Protein AF-A0A852WLY7-F1 (afdb_monomer)

Foldseek 3Di:
DALLLQLLQLLCPLPVVCLVVCLLPPPHPCNVVSLVSLLVSLVSSLVSLVVVQVVCVVPPVSNVQQNVLSVVLSVLSVCVSVCSVVVVSVSSVVSNVSSVVNCVSCVVVVHDRHHDNDPDPDDDD

Mean predicted aligned error: 5.34 Å

Organism: NCBI:txid642776

Solvent-accessible surface area (backbone atoms only — not comparable to full-atom values): 6735 Å² total; per-residue (Å²): 91,65,44,58,9,31,35,48,25,40,41,44,63,50,38,48,49,40,51,79,67,46,36,73,43,86,91,40,89,60,20,69,60,42,51,52,47,28,39,54,48,25,56,52,33,32,53,33,40,55,52,45,46,59,60,30,62,81,36,67,72,50,28,76,68,46,38,61,58,43,52,54,42,30,50,44,31,65,46,38,47,59,30,53,74,74,63,45,58,65,58,56,57,54,40,51,52,45,49,53,52,44,52,52,51,39,44,77,70,73,38,80,65,61,70,31,75,67,85,67,78,85,89,82,132

Sequence (125 aa):
MADLGLTAGTFHRYIYKPFKAGAFTKGTKGRVLALVKAAATAAADAKLLSNAMKNIQANPTLCNVLYQPMADLATHLAALKSDVTAGNLGSIDSAGSLVSGLLAKATSNGLSVTETTNTAGTSQG

Radius of gyration: 14.63 Å; Cα contacts (8 Å, |Δi|>4): 158; chains: 1; bounding box: 40×38×35 Å

Secondary structure (DSSP, 8-state):
-HHHHHHHHHHIIIIIHHHHTTTTSTT-TTHHHHHHHHHHHHHHHHHHHHHHHHHHHTSHHHHHHHHHHHHHHHHHHHHHHHHHHHT-THHHHHHHHHHHHHHHHHHHTT---------S-----

Nearest PDB structures (foldseek):
  6dhz-assembly1_C-2  TM=5.226E-01  e=1.322E+00  Escherichia coli
  4o9r-assembly1_A  TM=4.622E-01  e=2.932E+00  Homo sapiens
  4iar-assembly1_A  TM=4.405E-01  e=7.551E+00  Homo sapiens
  4or2-assembly1_B  TM=3.976E-01  e=7.937E+00  Escherichia coli

pLDDT: mean 85.94, std 11.34, range [32.78, 93.56]

Structure (mmCIF, N/CA/C/O backbone):
data_AF-A0A852WLY7-F1
#
_entry.id   AF-A0A852WLY7-F1
#
loop_
_atom_site.group_PDB
_atom_site.id
_atom_site.type_symbol
_atom_site.label_atom_id
_atom_site.label_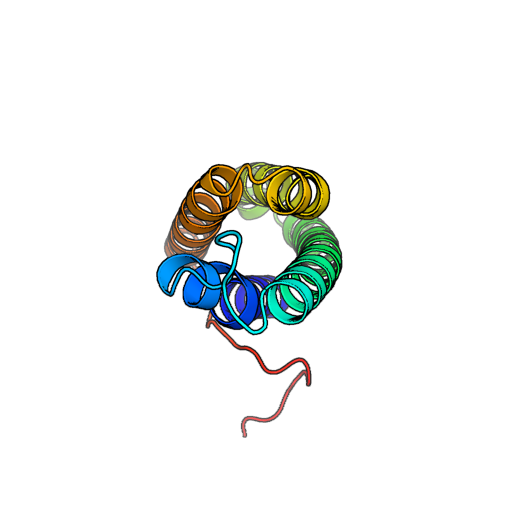alt_id
_atom_site.label_comp_id
_atom_site.label_asym_id
_atom_site.label_entity_id
_atom_site.label_seq_id
_atom_site.pdbx_PDB_ins_code
_atom_site.Cartn_x
_atom_site.Cartn_y
_atom_site.Cartn_z
_at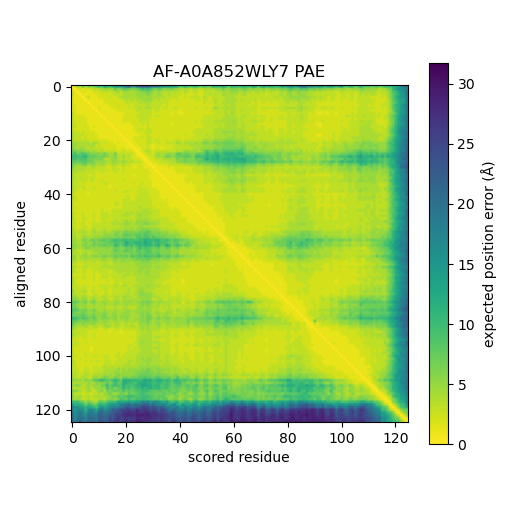om_site.occupancy
_atom_site.B_iso_or_equiv
_atom_site.auth_seq_id
_atom_site.auth_comp_id
_atom_site.auth_asym_id
_atom_site.auth_atom_id
_atom_site.pdbx_PDB_model_num
ATOM 1 N N . MET A 1 1 ? 12.535 -11.968 -7.666 1.00 67.56 1 MET A N 1
ATOM 2 C CA . MET A 1 1 ? 11.617 -10.979 -7.053 1.00 67.56 1 MET A CA 1
ATOM 3 C C . MET A 1 1 ? 10.746 -11.605 -5.958 1.00 67.56 1 MET A C 1
ATOM 5 O O . MET A 1 1 ? 9.562 -11.305 -5.862 1.00 67.56 1 MET A O 1
ATOM 9 N N . ALA A 1 2 ? 11.321 -12.457 -5.102 1.00 79.69 2 ALA A N 1
ATOM 10 C CA . ALA A 1 2 ? 10.559 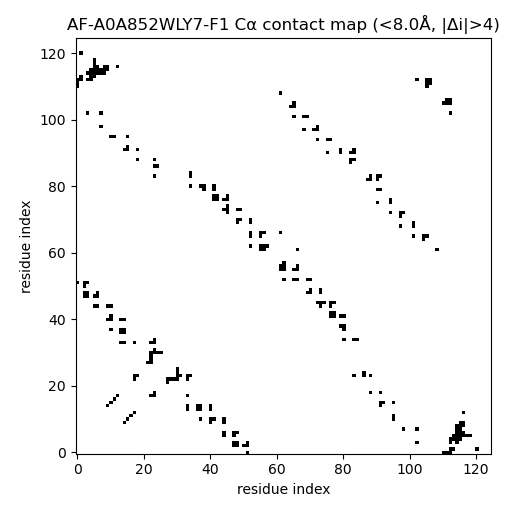-13.087 -4.024 1.00 79.69 2 ALA A CA 1
ATOM 11 C C . ALA A 1 2 ? 10.069 -12.048 -3.002 1.00 79.69 2 ALA A C 1
ATOM 13 O O . ALA A 1 2 ? 8.901 -12.078 -2.641 1.00 79.69 2 ALA A O 1
ATOM 14 N N . ASP A 1 3 ? 10.916 -11.075 -2.637 1.00 86.25 3 ASP A N 1
ATOM 15 C CA . ASP A 1 3 ? 10.550 -9.986 -1.719 1.00 86.25 3 ASP A CA 1
ATOM 16 C C . ASP A 1 3 ? 9.366 -9.155 -2.237 1.00 86.25 3 ASP A C 1
ATOM 18 O O . ASP A 1 3 ? 8.436 -8.883 -1.488 1.00 86.25 3 ASP A O 1
ATOM 22 N N . LEU A 1 4 ? 9.357 -8.805 -3.532 1.00 85.44 4 LEU A N 1
ATOM 23 C CA . LEU A 1 4 ? 8.269 -8.031 -4.146 1.00 85.44 4 LEU A CA 1
ATOM 24 C C . LEU A 1 4 ? 6.947 -8.808 -4.152 1.00 85.44 4 LEU A C 1
ATOM 26 O O . LEU A 1 4 ? 5.899 -8.259 -3.825 1.00 85.44 4 LEU A O 1
ATOM 30 N N . GLY A 1 5 ? 7.004 -10.089 -4.531 1.00 86.25 5 GLY A N 1
ATOM 31 C CA . GLY A 1 5 ? 5.836 -10.968 -4.551 1.00 86.25 5 GLY A CA 1
ATOM 32 C C . GLY A 1 5 ? 5.301 -11.247 -3.149 1.00 86.25 5 GLY A C 1
ATOM 33 O O . GLY A 1 5 ? 4.087 -11.279 -2.946 1.00 86.25 5 GLY A O 1
ATOM 34 N N . LEU A 1 6 ? 6.202 -11.378 -2.173 1.00 88.00 6 LEU A N 1
ATOM 35 C CA . LEU A 1 6 ? 5.849 -11.503 -0.768 1.00 88.00 6 LEU A CA 1
ATOM 36 C C . LEU A 1 6 ? 5.147 -10.239 -0.278 1.00 88.00 6 LEU A C 1
ATOM 38 O O . LEU A 1 6 ? 4.033 -10.348 0.214 1.00 88.00 6 LEU A O 1
ATOM 42 N N . THR A 1 7 ? 5.740 -9.060 -0.497 1.00 89.81 7 THR A N 1
ATOM 43 C CA . THR A 1 7 ? 5.139 -7.765 -0.147 1.00 89.81 7 THR A CA 1
ATOM 44 C C . THR A 1 7 ? 3.757 -7.584 -0.760 1.00 89.81 7 THR A C 1
ATOM 46 O O . THR A 1 7 ? 2.819 -7.214 -0.064 1.00 89.81 7 THR A O 1
ATOM 49 N N . ALA A 1 8 ? 3.590 -7.863 -2.053 1.00 90.81 8 ALA A N 1
ATOM 50 C CA . ALA A 1 8 ? 2.286 -7.732 -2.690 1.00 90.81 8 ALA A CA 1
ATOM 51 C C . ALA A 1 8 ? 1.247 -8.694 -2.088 1.00 90.81 8 ALA A C 1
ATOM 53 O O . ALA A 1 8 ? 0.126 -8.287 -1.773 1.00 90.81 8 ALA A O 1
ATOM 54 N N . GLY A 1 9 ? 1.626 -9.955 -1.855 1.00 90.69 9 GLY A N 1
ATOM 55 C CA . GLY A 1 9 ? 0.724 -10.951 -1.285 1.00 90.69 9 GLY A CA 1
ATOM 56 C C . GLY A 1 9 ? 0.340 -10.656 0.169 1.00 90.69 9 GLY A C 1
ATOM 57 O O . GLY A 1 9 ? -0.843 -10.731 0.524 1.00 90.69 9 GLY A O 1
ATOM 58 N N . THR A 1 10 ? 1.302 -10.296 1.024 1.00 93.12 10 THR A N 1
ATOM 59 C CA . THR A 1 10 ? 1.060 -9.919 2.429 1.00 93.12 10 THR A CA 1
ATOM 60 C C . THR A 1 10 ? 0.234 -8.643 2.522 1.00 93.12 10 THR A C 1
ATOM 62 O O . THR A 1 10 ? -0.759 -8.631 3.259 1.00 93.12 10 THR A O 1
ATOM 65 N N . PHE A 1 11 ? 0.555 -7.620 1.725 1.00 93.56 11 PHE A N 1
ATOM 66 C CA . PHE A 1 11 ? -0.222 -6.390 1.626 1.00 93.56 11 PHE A CA 1
ATOM 67 C C . PHE A 1 11 ? -1.676 -6.679 1.235 1.00 93.56 11 PHE A C 1
ATOM 69 O O . PHE A 1 11 ? -2.607 -6.291 1.950 1.00 93.56 11 PHE A O 1
ATOM 76 N N . HIS A 1 12 ? -1.910 -7.429 0.153 1.00 93.12 12 HIS A N 1
ATOM 77 C CA . HIS A 1 12 ? -3.269 -7.752 -0.278 1.00 93.12 12 HIS A CA 1
ATOM 78 C C . HIS A 1 12 ? -4.045 -8.539 0.781 1.00 93.12 12 HI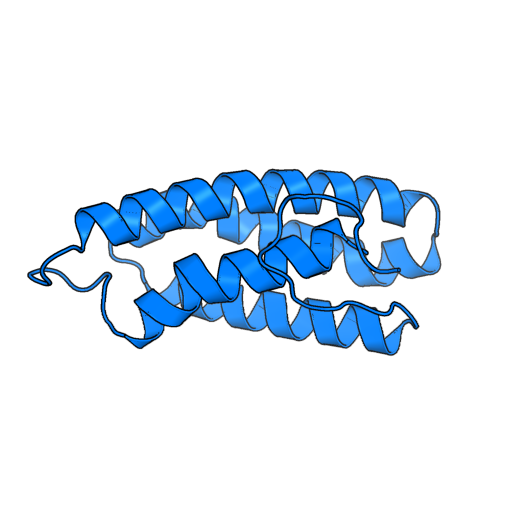S A C 1
ATOM 80 O O . HIS A 1 12 ? -5.226 -8.267 1.020 1.00 93.12 12 HIS A O 1
ATOM 86 N N . ARG A 1 13 ? -3.400 -9.504 1.446 1.00 93.25 13 ARG A N 1
ATOM 87 C CA . ARG A 1 13 ? -4.040 -10.366 2.448 1.00 93.25 13 ARG A CA 1
ATOM 88 C C . ARG A 1 13 ? -4.393 -9.624 3.734 1.00 93.25 13 ARG A C 1
ATOM 90 O O . ARG A 1 13 ? -5.504 -9.803 4.234 1.00 93.25 13 ARG A O 1
ATOM 97 N N . TYR A 1 14 ? -3.458 -8.854 4.284 1.00 92.81 14 TYR A N 1
ATOM 98 C CA . TYR A 1 14 ? -3.543 -8.332 5.653 1.00 92.81 14 TYR A CA 1
ATOM 99 C C . TYR A 1 14 ? -3.852 -6.839 5.738 1.00 92.81 14 TYR A C 1
ATOM 101 O O . TYR A 1 14 ? -4.224 -6.370 6.814 1.00 92.81 14 TYR A O 1
ATOM 109 N N . ILE A 1 15 ? -3.750 -6.108 4.626 1.00 92.50 15 ILE A N 1
ATOM 110 C CA . ILE A 1 15 ? -4.036 -4.673 4.562 1.00 92.50 15 ILE A CA 1
ATOM 111 C C . ILE A 1 15 ? -5.211 -4.417 3.610 1.00 92.50 15 ILE A C 1
ATOM 113 O O . ILE A 1 15 ? -6.264 -3.954 4.048 1.00 92.50 15 ILE A O 1
ATOM 117 N N . TYR A 1 16 ? -5.084 -4.775 2.328 1.00 93.19 16 TYR A N 1
ATOM 118 C CA . TYR A 1 16 ? -6.065 -4.380 1.311 1.00 93.19 16 TYR A CA 1
ATOM 119 C C . TYR A 1 16 ? -7.418 -5.092 1.461 1.00 93.19 16 TYR A C 1
ATOM 121 O O . TYR A 1 16 ? -8.462 -4.445 1.500 1.00 93.19 16 TYR A O 1
ATOM 129 N N . LYS A 1 17 ? -7.437 -6.423 1.620 1.00 93.06 17 LYS A N 1
ATOM 130 C CA . LYS A 1 17 ? -8.684 -7.178 1.855 1.00 93.06 17 LYS A CA 1
ATOM 131 C C . LYS A 1 17 ? -9.461 -6.707 3.095 1.00 93.06 17 LYS A C 1
ATOM 133 O O . LYS A 1 17 ? -10.651 -6.428 2.951 1.00 93.06 17 LYS A O 1
ATOM 138 N N . PRO A 1 18 ? -8.855 -6.580 4.295 1.00 92.12 18 PRO A N 1
ATOM 139 C CA . PRO A 1 18 ? -9.574 -6.058 5.456 1.00 92.12 18 PRO A CA 1
ATOM 140 C C . PRO A 1 18 ? -10.014 -4.601 5.273 1.00 92.12 18 PRO A C 1
ATOM 142 O O . PRO A 1 18 ? -11.076 -4.234 5.772 1.00 92.12 18 PRO A O 1
ATOM 145 N N . PHE A 1 19 ? -9.268 -3.789 4.515 1.00 92.12 19 PHE A N 1
ATOM 146 C CA . PHE A 1 19 ? -9.696 -2.439 4.145 1.00 92.12 19 PHE A CA 1
ATOM 147 C C . PHE A 1 19 ? -10.971 -2.447 3.311 1.00 92.12 19 PHE A C 1
ATOM 149 O O . PHE A 1 19 ? -11.951 -1.811 3.696 1.00 92.12 19 PHE A O 1
ATOM 156 N N . LYS A 1 20 ? -11.002 -3.234 2.233 1.00 92.81 20 LYS A N 1
ATOM 157 C CA . LYS A 1 20 ? -12.194 -3.385 1.387 1.00 92.81 20 LYS A CA 1
ATOM 158 C C . LYS A 1 20 ? -13.386 -3.969 2.149 1.00 92.81 20 LYS A C 1
ATOM 160 O O . LYS A 1 20 ? -14.520 -3.639 1.828 1.00 92.81 20 LYS A O 1
ATOM 165 N N . ALA A 1 21 ? -13.136 -4.788 3.172 1.00 92.50 21 ALA A N 1
ATOM 166 C CA . ALA A 1 21 ? -14.163 -5.328 4.063 1.00 92.50 21 ALA A CA 1
ATOM 167 C C . ALA A 1 21 ? -14.618 -4.350 5.170 1.00 92.50 21 ALA A C 1
ATOM 169 O O . ALA A 1 21 ? -15.446 -4.717 5.999 1.00 92.50 21 ALA A O 1
ATOM 170 N N . GLY A 1 22 ? -14.069 -3.130 5.234 1.00 91.12 22 GLY A N 1
ATOM 171 C CA . GLY A 1 22 ? -14.430 -2.132 6.246 1.00 91.12 22 GLY A CA 1
ATOM 172 C C . GLY A 1 22 ? -13.882 -2.417 7.650 1.00 91.12 22 GLY A C 1
ATOM 173 O O . GLY A 1 22 ? -14.318 -1.795 8.617 1.00 91.12 22 GLY A O 1
ATOM 174 N N . ALA A 1 23 ? -12.902 -3.316 7.796 1.00 90.50 23 ALA A N 1
ATOM 175 C CA . ALA A 1 23 ? -12.375 -3.736 9.099 1.00 90.50 23 ALA A CA 1
ATOM 176 C C . ALA A 1 23 ? -11.706 -2.596 9.892 1.00 90.50 23 ALA A C 1
ATOM 178 O O . ALA A 1 23 ? -11.574 -2.684 11.112 1.00 90.50 23 ALA A O 1
ATOM 179 N N . PHE A 1 24 ? -11.296 -1.515 9.222 1.00 88.31 24 PHE A N 1
ATOM 180 C CA . PHE A 1 24 ? -10.683 -0.347 9.860 1.00 88.31 24 PHE A CA 1
ATOM 181 C C . PHE A 1 24 ? -11.694 0.725 10.305 1.00 88.31 24 PHE A C 1
ATOM 183 O O . PHE A 1 24 ? -11.324 1.649 11.041 1.00 88.31 24 PHE A O 1
ATOM 190 N N . THR A 1 25 ? -12.967 0.592 9.922 1.00 87.06 25 THR A N 1
ATOM 191 C CA . THR A 1 25 ? -14.045 1.526 10.273 1.00 87.06 25 THR A CA 1
ATOM 192 C C . THR A 1 25 ? -14.303 1.523 11.780 1.00 87.06 25 THR A C 1
ATOM 194 O O . THR A 1 25 ? -14.344 0.464 12.416 1.00 87.06 25 THR A O 1
ATOM 197 N N . LYS A 1 26 ? -14.474 2.714 12.374 1.00 83.12 26 LYS A N 1
ATOM 198 C CA . LYS A 1 26 ? -14.770 2.874 13.810 1.00 83.12 26 LYS A CA 1
ATOM 199 C C . LYS A 1 26 ? -16.042 2.099 14.188 1.00 83.12 26 LYS A C 1
ATOM 201 O O . LYS A 1 26 ? -17.014 2.111 13.446 1.00 83.12 26 LYS A O 1
ATOM 206 N N . GLY A 1 27 ? -16.021 1.425 15.340 1.00 84.38 27 GLY A N 1
ATOM 207 C CA . GLY A 1 27 ? -17.141 0.604 15.827 1.00 84.38 27 GLY A CA 1
ATOM 208 C C . GLY A 1 27 ? -17.146 -0.853 15.341 1.00 84.38 27 GLY A C 1
ATOM 209 O O . GLY A 1 27 ? -17.855 -1.675 15.915 1.00 84.38 27 GLY A O 1
ATOM 210 N N . TH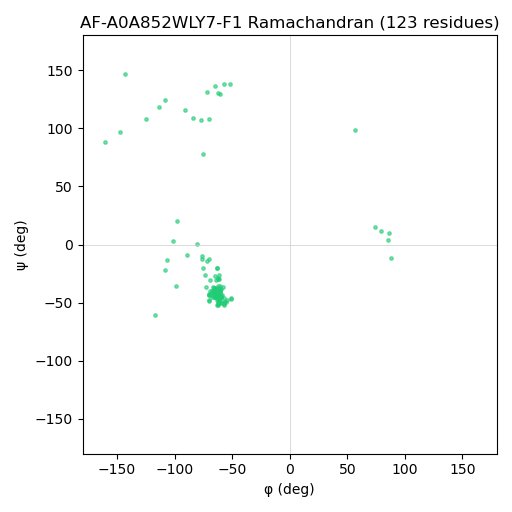R A 1 28 ? -16.318 -1.214 14.355 1.00 89.75 28 THR A N 1
ATOM 211 C CA . THR A 1 28 ? -16.234 -2.597 13.857 1.00 89.75 28 THR A CA 1
ATOM 212 C C . THR A 1 28 ? -15.538 -3.516 14.862 1.00 89.75 28 THR A C 1
ATOM 214 O O . THR A 1 28 ? -14.437 -3.224 15.347 1.00 89.75 28 THR A O 1
ATOM 217 N N . LYS A 1 29 ? -16.148 -4.672 15.152 1.00 89.75 29 LYS A N 1
ATOM 218 C CA . LYS A 1 29 ? -15.518 -5.718 15.971 1.00 89.75 29 LYS A CA 1
ATOM 219 C C . LYS A 1 29 ? -14.230 -6.194 15.296 1.00 89.75 29 LYS A C 1
ATOM 221 O O . LYS A 1 29 ? -14.222 -6.524 14.117 1.00 89.75 29 LYS A O 1
ATOM 226 N N . GLY A 1 30 ? -13.133 -6.224 16.052 1.00 88.19 30 GLY A N 1
ATOM 227 C CA . GLY A 1 30 ? -11.824 -6.632 15.533 1.00 88.19 30 GLY A CA 1
ATOM 228 C C . GLY A 1 30 ? -11.012 -5.520 14.859 1.00 88.19 30 GLY A C 1
ATOM 229 O O . GLY A 1 30 ? -9.902 -5.799 14.410 1.00 88.19 30 GLY A O 1
ATOM 230 N N . ARG A 1 31 ? -11.485 -4.261 14.857 1.00 90.38 31 ARG A N 1
ATOM 231 C CA . ARG A 1 31 ? -10.742 -3.113 14.300 1.00 90.38 31 ARG A CA 1
ATOM 232 C C . ARG A 1 31 ? -9.312 -3.009 14.825 1.00 90.38 31 ARG A C 1
ATOM 234 O O . ARG A 1 31 ? -8.385 -2.828 14.047 1.00 90.38 31 ARG A O 1
ATOM 241 N N . VAL A 1 32 ? -9.121 -3.135 16.138 1.00 89.19 32 VAL A N 1
ATOM 242 C CA . VAL A 1 32 ? -7.787 -3.036 16.759 1.00 89.19 32 VAL A CA 1
ATOM 243 C C . VAL A 1 32 ? -6.867 -4.143 16.249 1.00 89.19 32 VAL A C 1
ATOM 245 O O . VAL A 1 32 ? -5.731 -3.872 15.876 1.00 89.19 32 VAL A O 1
ATOM 248 N N . LEU A 1 33 ? -7.371 -5.375 16.151 1.00 90.50 33 LEU A N 1
ATOM 249 C CA . LEU A 1 33 ? -6.605 -6.498 15.616 1.00 90.50 33 LEU A CA 1
ATOM 250 C C . LEU A 1 33 ? -6.235 -6.280 14.143 1.00 90.50 33 LEU A C 1
ATOM 252 O O . LEU A 1 33 ? -5.106 -6.569 13.753 1.00 90.50 33 LEU A O 1
ATOM 256 N N . ALA A 1 34 ? -7.163 -5.757 13.337 1.00 91.62 34 ALA A N 1
ATOM 257 C CA . ALA A 1 34 ? -6.896 -5.409 11.946 1.00 91.62 34 ALA A CA 1
ATOM 258 C C . ALA A 1 34 ? -5.812 -4.326 11.843 1.00 91.62 34 ALA A C 1
ATOM 260 O O . ALA A 1 34 ? -4.869 -4.497 11.078 1.00 91.62 34 ALA A O 1
ATOM 261 N N . LEU A 1 35 ? -5.894 -3.261 12.650 1.00 88.44 35 LEU A N 1
ATOM 262 C CA . LEU A 1 35 ? -4.890 -2.190 12.695 1.00 88.44 35 LEU A CA 1
ATOM 263 C C . LEU A 1 35 ? -3.504 -2.713 13.086 1.00 88.44 35 LEU A C 1
ATOM 265 O O . LEU A 1 35 ? -2.519 -2.367 12.441 1.00 88.44 35 LEU A O 1
ATOM 269 N N . VAL A 1 36 ? -3.421 -3.570 14.107 1.00 89.25 36 VAL A N 1
ATOM 270 C CA . VAL A 1 36 ? -2.150 -4.167 14.546 1.00 89.25 36 VAL A CA 1
ATOM 271 C C . VAL A 1 36 ? -1.556 -5.054 13.452 1.00 89.25 36 VAL A C 1
ATOM 273 O O . VAL A 1 36 ? -0.368 -4.933 13.160 1.00 89.25 36 VAL A O 1
ATOM 276 N N . LYS A 1 37 ? -2.369 -5.901 12.806 1.00 90.44 37 LYS A N 1
ATOM 277 C CA . LYS A 1 37 ? -1.917 -6.738 11.683 1.00 90.44 37 LYS A CA 1
ATOM 278 C C . LYS A 1 37 ? -1.436 -5.890 10.512 1.00 90.44 37 LYS A C 1
ATOM 280 O O . LYS A 1 37 ? -0.339 -6.121 10.024 1.00 90.44 37 LYS A O 1
ATOM 285 N N . ALA A 1 38 ? -2.210 -4.882 10.119 1.00 90.19 38 ALA A N 1
ATOM 286 C CA . ALA A 1 38 ? -1.851 -3.986 9.028 1.00 90.19 38 ALA A CA 1
ATOM 287 C C . ALA A 1 38 ? -0.544 -3.235 9.307 1.00 90.19 38 ALA A C 1
ATOM 289 O O . ALA A 1 38 ? 0.329 -3.192 8.448 1.00 90.19 38 ALA A O 1
ATOM 290 N N . ALA A 1 39 ? -0.374 -2.704 10.521 1.00 88.81 39 ALA A N 1
ATOM 291 C CA . ALA A 1 39 ? 0.851 -2.016 10.916 1.00 88.81 39 ALA A CA 1
ATOM 292 C C . ALA A 1 39 ? 2.068 -2.956 10.944 1.00 88.81 39 ALA A C 1
ATOM 294 O O . ALA A 1 39 ? 3.145 -2.575 10.490 1.00 88.81 39 ALA A O 1
ATOM 295 N N . ALA A 1 40 ? 1.906 -4.183 11.452 1.00 90.69 40 ALA A N 1
ATOM 296 C CA . ALA A 1 40 ? 2.972 -5.182 11.464 1.00 90.69 40 ALA A CA 1
ATOM 297 C C . ALA A 1 40 ? 3.372 -5.600 10.041 1.00 90.69 40 ALA A C 1
ATOM 299 O O . ALA A 1 40 ? 4.560 -5.643 9.723 1.00 90.69 40 ALA A O 1
ATOM 300 N N . THR A 1 41 ? 2.388 -5.851 9.173 1.00 91.56 41 THR A N 1
ATOM 301 C CA . THR A 1 41 ? 2.618 -6.175 7.763 1.00 91.56 41 THR A CA 1
ATOM 302 C C . THR A 1 41 ? 3.307 -5.028 7.034 1.00 91.56 41 THR A C 1
ATOM 304 O O . THR A 1 41 ? 4.326 -5.259 6.399 1.00 91.56 41 THR A O 1
ATOM 307 N N . ALA A 1 42 ? 2.844 -3.787 7.196 1.00 91.12 42 ALA A N 1
ATOM 308 C CA . ALA A 1 42 ? 3.450 -2.632 6.537 1.00 91.12 42 ALA A CA 1
ATOM 309 C C . ALA A 1 42 ? 4.920 -2.420 6.932 1.00 91.12 42 ALA A C 1
ATOM 311 O O . ALA A 1 42 ? 5.755 -2.123 6.080 1.00 91.12 42 ALA A O 1
ATOM 312 N N . ALA A 1 43 ? 5.261 -2.630 8.208 1.00 90.38 43 ALA A N 1
ATOM 313 C CA . ALA A 1 43 ? 6.646 -2.559 8.665 1.00 90.38 43 ALA A CA 1
ATOM 314 C C . ALA A 1 43 ? 7.522 -3.670 8.055 1.00 90.38 43 ALA A C 1
ATOM 316 O O . ALA A 1 43 ? 8.656 -3.408 7.647 1.00 90.38 43 ALA A O 1
ATOM 317 N N . ALA A 1 44 ? 7.003 -4.900 7.968 1.00 91.25 44 ALA A N 1
ATOM 318 C CA . ALA A 1 44 ? 7.705 -6.012 7.328 1.00 91.25 44 ALA A CA 1
ATOM 319 C C . ALA A 1 44 ? 7.901 -5.764 5.823 1.00 91.25 44 ALA A C 1
ATOM 321 O O . ALA A 1 44 ? 9.008 -5.910 5.306 1.00 91.25 44 ALA A O 1
ATOM 322 N N . ASP A 1 45 ? 6.858 -5.304 5.140 1.00 92.38 45 ASP A N 1
ATOM 323 C CA . ASP A 1 45 ? 6.867 -5.013 3.709 1.00 92.38 45 ASP A CA 1
ATOM 324 C C . ASP A 1 45 ? 7.835 -3.872 3.359 1.00 92.38 45 ASP A C 1
ATOM 326 O O . ASP A 1 45 ? 8.581 -3.977 2.387 1.00 92.38 45 ASP A O 1
ATOM 330 N N . ALA A 1 46 ? 7.936 -2.827 4.189 1.00 90.88 46 ALA A N 1
ATOM 331 C CA . ALA A 1 46 ? 8.935 -1.770 4.006 1.00 90.88 46 ALA A CA 1
ATOM 332 C C . ALA A 1 46 ? 10.382 -2.310 4.066 1.00 90.88 46 ALA A C 1
ATOM 334 O O . ALA A 1 46 ? 11.263 -1.861 3.319 1.00 90.88 46 ALA A O 1
ATOM 335 N N . LYS A 1 47 ? 10.641 -3.313 4.919 1.00 90.94 47 LYS A N 1
ATOM 336 C CA . LYS A 1 47 ? 11.946 -3.989 4.991 1.00 90.94 47 LYS A CA 1
ATOM 337 C C . LYS A 1 47 ? 12.211 -4.850 3.754 1.00 90.94 47 LYS A C 1
ATOM 339 O O . LYS A 1 47 ? 13.321 -4.802 3.224 1.00 90.94 47 LYS A O 1
ATOM 344 N N . LEU A 1 48 ? 11.210 -5.596 3.288 1.00 89.56 48 LEU A N 1
ATOM 345 C CA . LEU A 1 48 ? 11.292 -6.408 2.071 1.00 89.56 48 LEU A CA 1
ATOM 346 C C . LEU A 1 48 ? 11.549 -5.538 0.834 1.00 89.56 48 LEU A C 1
ATOM 348 O O . LEU A 1 48 ? 12.466 -5.825 0.068 1.00 89.56 48 LEU A O 1
ATOM 352 N N . LEU A 1 49 ? 10.839 -4.416 0.690 1.00 90.62 49 LEU A N 1
ATOM 353 C CA . LEU A 1 49 ? 11.076 -3.448 -0.386 1.00 90.62 49 LEU A CA 1
ATOM 354 C C . LEU A 1 49 ? 12.484 -2.863 -0.329 1.00 90.62 49 LEU A C 1
ATOM 356 O O . LEU A 1 49 ? 13.133 -2.737 -1.361 1.00 90.62 49 LEU A O 1
ATOM 360 N N . SER A 1 50 ? 12.999 -2.566 0.866 1.00 89.75 50 SER A N 1
ATOM 361 C CA . SER A 1 50 ? 14.381 -2.096 1.025 1.00 89.75 50 SER A CA 1
ATOM 362 C C . SER A 1 50 ? 15.410 -3.121 0.542 1.00 89.75 50 SER A C 1
ATOM 364 O O . SER A 1 50 ? 16.421 -2.750 -0.055 1.00 89.75 50 SER A O 1
ATOM 366 N N . ASN A 1 51 ? 15.163 -4.413 0.767 1.00 89.75 51 ASN A N 1
ATOM 367 C CA . ASN A 1 51 ? 16.011 -5.482 0.240 1.00 89.75 51 ASN A CA 1
ATOM 368 C C . ASN A 1 51 ? 15.861 -5.606 -1.284 1.00 89.75 51 ASN A C 1
ATOM 370 O O . ASN A 1 51 ? 16.861 -5.677 -1.998 1.00 89.75 51 ASN A O 1
ATOM 374 N N . ALA A 1 52 ? 14.630 -5.550 -1.796 1.00 87.50 52 ALA A N 1
ATOM 375 C CA . ALA A 1 52 ? 14.353 -5.595 -3.227 1.00 87.50 52 ALA A CA 1
ATOM 376 C C . ALA A 1 52 ? 15.014 -4.426 -3.981 1.00 87.50 52 ALA A C 1
ATOM 378 O O . ALA A 1 52 ? 15.604 -4.643 -5.038 1.00 87.50 52 ALA A O 1
ATOM 379 N N . MET A 1 53 ? 14.997 -3.219 -3.403 1.00 90.94 53 MET A N 1
ATOM 380 C CA . MET A 1 53 ? 15.675 -2.033 -3.935 1.00 90.94 53 MET A CA 1
ATOM 381 C C . MET A 1 53 ? 17.190 -2.240 -4.051 1.00 90.94 53 MET A C 1
ATOM 383 O O . MET A 1 53 ? 17.774 -1.913 -5.080 1.00 90.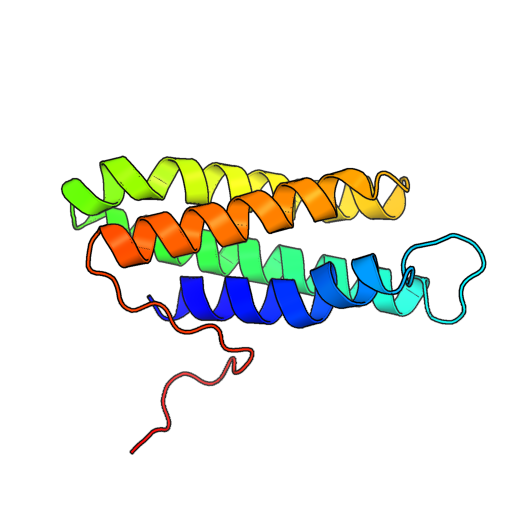94 53 MET A O 1
ATOM 387 N N . LYS A 1 54 ? 17.836 -2.844 -3.046 1.00 89.88 54 LYS A N 1
ATOM 388 C CA . LYS A 1 54 ? 19.269 -3.184 -3.120 1.00 89.88 54 LYS A CA 1
ATOM 389 C C . LYS A 1 54 ? 19.564 -4.204 -4.219 1.00 89.88 54 LYS A C 1
ATOM 391 O O . LYS A 1 54 ? 20.561 -4.076 -4.920 1.00 89.88 54 LYS A O 1
ATOM 396 N N . ASN A 1 55 ? 18.682 -5.184 -4.405 1.00 85.06 55 ASN A N 1
ATOM 397 C CA . ASN A 1 55 ? 18.849 -6.205 -5.440 1.00 85.06 55 ASN A CA 1
ATOM 398 C C . ASN A 1 55 ? 18.748 -5.619 -6.857 1.00 85.06 55 ASN A C 1
ATOM 400 O O . ASN A 1 55 ? 19.518 -6.003 -7.734 1.00 85.06 55 ASN A O 1
ATOM 404 N N . ILE A 1 56 ? 17.834 -4.670 -7.094 1.00 87.06 56 ILE A N 1
ATOM 405 C CA . ILE A 1 56 ? 17.703 -4.039 -8.418 1.00 87.06 56 ILE A CA 1
ATOM 4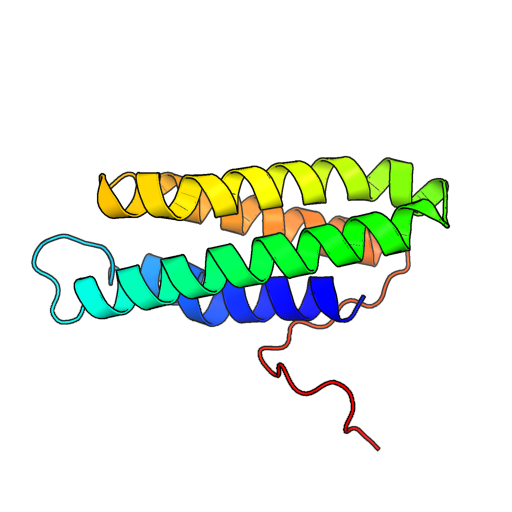06 C C . ILE A 1 56 ? 18.808 -3.027 -8.717 1.00 87.06 56 ILE A C 1
ATOM 408 O O . ILE A 1 56 ? 19.045 -2.759 -9.887 1.00 87.06 56 ILE A O 1
ATOM 412 N N . GLN A 1 57 ? 19.516 -2.492 -7.715 1.00 87.31 57 GLN A N 1
ATOM 413 C CA . GLN A 1 57 ? 20.638 -1.569 -7.947 1.00 87.31 57 GLN A CA 1
ATOM 414 C C . GLN A 1 57 ? 21.782 -2.209 -8.744 1.00 87.31 57 GLN A C 1
ATOM 416 O O . GLN A 1 57 ? 22.488 -1.505 -9.460 1.00 87.31 57 GLN A O 1
ATOM 421 N N . ALA A 1 58 ? 21.932 -3.536 -8.685 1.00 86.81 58 ALA A N 1
ATOM 422 C CA . ALA A 1 58 ? 22.898 -4.266 -9.503 1.00 86.81 58 ALA A CA 1
ATOM 423 C C . ALA A 1 58 ? 22.526 -4.305 -11.002 1.00 86.81 58 ALA A C 1
ATOM 425 O O . ALA A 1 58 ? 23.355 -4.683 -11.826 1.00 86.81 58 ALA A O 1
ATOM 426 N N . ASN A 1 59 ? 21.296 -3.923 -11.372 1.00 86.75 59 ASN A N 1
ATOM 427 C CA . ASN A 1 59 ? 20.820 -3.886 -12.752 1.00 86.75 59 ASN A CA 1
ATOM 428 C C . ASN A 1 59 ? 20.294 -2.477 -13.103 1.00 86.75 59 ASN A C 1
ATOM 430 O O . ASN A 1 59 ? 19.204 -2.106 -12.663 1.00 86.75 59 ASN A O 1
ATOM 434 N N . PRO A 1 60 ? 21.009 -1.690 -13.928 1.00 87.56 60 PRO A N 1
ATOM 435 C CA . PRO A 1 60 ? 20.654 -0.295 -14.194 1.00 87.56 60 PRO A CA 1
ATOM 436 C C . PRO A 1 60 ? 19.279 -0.133 -14.857 1.00 87.56 60 PRO A C 1
ATOM 438 O O . PRO A 1 60 ? 18.552 0.800 -14.524 1.00 87.56 60 PRO A O 1
ATOM 441 N N . THR A 1 61 ? 18.875 -1.057 -15.735 1.00 88.69 61 THR A N 1
ATOM 442 C CA . THR A 1 61 ? 17.549 -1.030 -16.372 1.00 88.69 61 THR A CA 1
ATOM 443 C C . THR A 1 61 ? 16.441 -1.177 -15.333 1.00 88.69 61 THR A C 1
ATOM 445 O O . THR A 1 61 ? 15.503 -0.383 -15.306 1.00 88.69 61 THR A O 1
ATOM 448 N N . LEU A 1 62 ? 16.569 -2.154 -14.432 1.00 87.69 62 LEU A N 1
ATOM 449 C CA . LEU A 1 62 ? 15.579 -2.378 -13.377 1.00 87.69 62 LEU A CA 1
ATOM 450 C C . LEU A 1 62 ? 15.593 -1.260 -12.335 1.00 87.69 62 LEU A C 1
ATOM 452 O O . LEU A 1 62 ? 14.530 -0.825 -11.901 1.00 87.69 62 LEU A O 1
ATOM 456 N N . CYS A 1 63 ? 16.777 -0.774 -11.959 1.00 91.12 63 CYS A N 1
ATOM 457 C CA . CYS A 1 63 ? 16.935 0.338 -11.028 1.00 91.12 63 CYS A CA 1
ATOM 458 C C . CYS A 1 63 ? 16.193 1.587 -11.528 1.00 91.12 63 CYS A C 1
ATOM 460 O O . CYS A 1 63 ? 15.361 2.136 -10.807 1.00 91.12 63 CYS A O 1
ATOM 462 N N . ASN A 1 64 ? 16.396 1.968 -12.793 1.00 90.56 64 ASN A N 1
ATOM 463 C CA . ASN A 1 64 ? 15.763 3.149 -13.386 1.00 90.56 64 ASN A CA 1
ATOM 464 C C . ASN A 1 64 ? 14.229 3.070 -13.426 1.00 90.56 64 ASN A C 1
ATOM 466 O O . ASN A 1 64 ? 13.562 4.101 -13.370 1.00 90.56 64 ASN A O 1
ATOM 470 N N . VAL A 1 65 ? 13.660 1.865 -13.521 1.00 90.38 65 VAL A N 1
ATOM 471 C CA . VAL A 1 65 ? 12.210 1.687 -13.691 1.00 90.38 65 VAL A CA 1
ATOM 472 C C . VAL A 1 65 ? 11.489 1.375 -12.379 1.00 90.38 65 VAL A C 1
ATOM 474 O O . VAL A 1 65 ? 10.350 1.805 -12.191 1.00 90.38 65 VAL A O 1
ATOM 477 N N . LEU A 1 66 ? 12.117 0.616 -11.478 1.00 90.75 66 LEU A N 1
ATOM 478 C CA . LEU A 1 66 ? 11.453 0.033 -10.307 1.00 90.75 66 LEU A CA 1
ATOM 479 C C . LEU A 1 66 ? 11.843 0.694 -8.987 1.00 90.75 66 LEU A C 1
ATOM 481 O O . LEU A 1 66 ? 11.064 0.614 -8.041 1.00 90.75 66 LEU A O 1
ATOM 485 N N . TYR A 1 67 ? 12.992 1.374 -8.913 1.00 92.19 67 TYR A N 1
ATOM 486 C CA . TYR A 1 67 ? 13.469 1.944 -7.653 1.00 92.19 67 TYR A CA 1
ATOM 487 C C . TYR A 1 67 ? 12.515 3.001 -7.092 1.00 92.19 67 TYR A C 1
ATOM 489 O O . TYR A 1 67 ? 12.101 2.894 -5.943 1.00 92.19 67 TYR A O 1
ATOM 497 N N . GLN A 1 68 ? 12.122 3.987 -7.906 1.00 91.88 68 GLN A N 1
ATOM 498 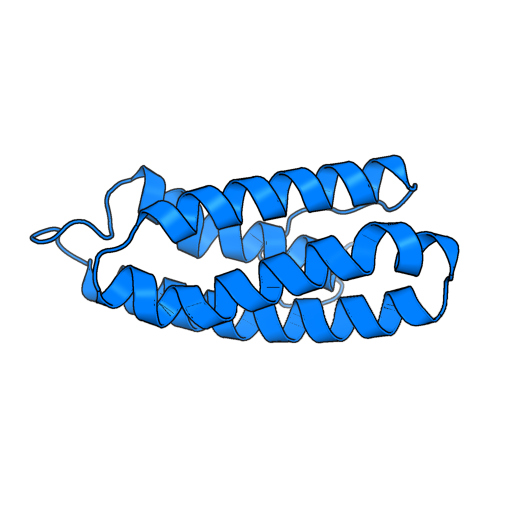C CA . GLN A 1 68 ? 11.210 5.047 -7.459 1.00 91.88 68 GLN A CA 1
ATOM 499 C C . GLN A 1 68 ? 9.837 4.490 -7.032 1.00 91.88 68 GLN A C 1
ATOM 501 O O . GLN A 1 68 ? 9.451 4.723 -5.890 1.00 91.88 68 GLN A O 1
ATOM 506 N N . PRO A 1 69 ? 9.152 3.644 -7.832 1.00 90.81 69 PRO A N 1
ATOM 507 C CA . PRO A 1 69 ? 7.897 3.025 -7.397 1.00 90.81 69 PRO A CA 1
ATOM 508 C C . PRO A 1 69 ? 8.007 2.196 -6.104 1.00 90.81 69 PRO A C 1
ATOM 510 O O . PRO A 1 69 ? 7.083 2.193 -5.291 1.00 90.81 69 PRO A O 1
ATOM 513 N N . MET A 1 70 ? 9.126 1.493 -5.888 1.00 91.50 70 MET A N 1
ATOM 514 C CA . MET A 1 70 ? 9.379 0.775 -4.632 1.00 91.50 70 MET A CA 1
ATOM 515 C C . MET A 1 70 ? 9.584 1.726 -3.449 1.00 91.50 70 MET A C 1
ATOM 517 O O . MET A 1 70 ? 9.081 1.454 -2.358 1.00 91.50 70 MET A O 1
ATOM 521 N N . ALA A 1 71 ? 10.322 2.820 -3.650 1.00 92.56 71 ALA A N 1
ATOM 522 C CA . ALA A 1 71 ? 10.584 3.823 -2.624 1.00 92.56 71 ALA A CA 1
ATOM 523 C C . ALA A 1 71 ? 9.298 4.561 -2.212 1.00 92.56 71 ALA A C 1
ATOM 525 O O . ALA A 1 71 ? 9.046 4.746 -1.017 1.00 92.56 71 ALA A O 1
ATOM 526 N N . ASP A 1 72 ? 8.444 4.900 -3.179 1.00 92.12 72 ASP A N 1
ATOM 527 C CA . ASP A 1 72 ? 7.132 5.510 -2.943 1.00 92.12 72 ASP A CA 1
ATOM 528 C C . ASP A 1 72 ? 6.217 4.584 -2.138 1.00 92.12 72 ASP A C 1
ATOM 530 O O . ASP A 1 72 ? 5.570 5.012 -1.176 1.00 92.12 72 ASP A O 1
ATOM 534 N N . LEU A 1 73 ? 6.195 3.293 -2.489 1.00 92.19 73 LEU A N 1
ATOM 535 C CA . LEU A 1 73 ? 5.436 2.294 -1.745 1.00 92.19 73 LEU A CA 1
ATOM 536 C C . LEU A 1 73 ? 5.982 2.122 -0.321 1.00 92.19 73 LEU A C 1
ATOM 538 O O . LEU A 1 73 ? 5.203 2.105 0.629 1.00 92.19 73 LEU A O 1
ATOM 542 N N . ALA A 1 74 ? 7.303 2.040 -0.144 1.00 92.25 74 ALA A N 1
ATOM 543 C CA . ALA A 1 74 ? 7.918 1.936 1.180 1.00 92.25 74 ALA A CA 1
ATOM 544 C C . ALA A 1 74 ? 7.571 3.147 2.066 1.00 92.25 74 ALA A C 1
ATOM 546 O O . ALA A 1 74 ? 7.284 2.986 3.253 1.00 92.25 74 ALA A O 1
ATOM 547 N N . THR A 1 75 ? 7.531 4.344 1.475 1.00 91.19 75 THR A N 1
ATOM 548 C CA . THR A 1 75 ? 7.140 5.585 2.156 1.00 91.19 75 THR A CA 1
ATOM 549 C C . THR A 1 75 ? 5.668 5.548 2.569 1.00 91.19 75 THR A C 1
ATOM 551 O O . THR A 1 75 ? 5.348 5.835 3.724 1.00 91.19 75 THR A O 1
ATOM 554 N N . HIS A 1 76 ? 4.775 5.107 1.676 1.00 90.62 76 HIS A N 1
ATOM 555 C CA . HIS A 1 76 ? 3.362 4.896 2.001 1.00 90.62 76 HIS A CA 1
ATOM 556 C C . HIS A 1 76 ? 3.171 3.876 3.124 1.00 90.62 76 HIS A C 1
ATOM 558 O O . HIS A 1 76 ? 2.394 4.119 4.040 1.00 90.62 76 HIS A O 1
ATOM 564 N N . LEU A 1 77 ? 3.889 2.752 3.095 1.00 90.44 77 LEU A N 1
ATOM 565 C CA . LEU A 1 77 ? 3.804 1.723 4.134 1.00 90.44 77 LEU A CA 1
ATOM 566 C C . LEU A 1 77 ? 4.319 2.227 5.489 1.00 90.44 77 LEU A C 1
ATOM 568 O O . LEU A 1 77 ? 3.723 1.923 6.524 1.00 90.44 77 LEU A O 1
ATOM 572 N N . ALA A 1 78 ? 5.378 3.038 5.496 1.00 88.94 78 ALA A N 1
ATOM 573 C CA . ALA A 1 78 ? 5.879 3.676 6.711 1.00 88.94 78 ALA A CA 1
ATOM 574 C C . ALA A 1 78 ? 4.864 4.674 7.299 1.00 88.94 78 ALA A C 1
ATOM 576 O O . ALA A 1 78 ? 4.655 4.699 8.515 1.00 88.94 78 ALA A O 1
ATOM 577 N N . ALA A 1 79 ? 4.191 5.452 6.444 1.00 89.50 79 ALA A N 1
ATOM 578 C CA . ALA A 1 79 ? 3.132 6.379 6.845 1.00 89.50 79 ALA A CA 1
ATOM 579 C C . ALA A 1 79 ? 1.825 5.666 7.233 1.00 89.50 79 ALA A C 1
ATOM 581 O O . ALA A 1 79 ? 1.084 6.161 8.088 1.00 89.50 79 ALA A O 1
ATOM 582 N N . LEU A 1 80 ? 1.584 4.467 6.685 1.00 87.44 80 LEU A N 1
ATOM 583 C CA . LEU A 1 80 ? 0.333 3.724 6.809 1.00 87.44 80 LEU A CA 1
ATOM 584 C C . LEU A 1 80 ? -0.106 3.589 8.257 1.00 87.44 80 LEU A C 1
ATOM 586 O O . LEU A 1 80 ? -1.262 3.840 8.563 1.00 87.44 80 LEU A O 1
ATOM 590 N N . LYS A 1 81 ? 0.812 3.235 9.166 1.00 81.25 81 LYS A N 1
ATOM 591 C CA . LYS A 1 81 ? 0.500 3.093 10.596 1.00 81.25 81 LYS A CA 1
ATOM 592 C C . LYS A 1 81 ? -0.117 4.375 11.162 1.00 81.25 81 LYS A C 1
ATOM 594 O O . LYS A 1 81 ? -1.146 4.307 11.834 1.00 81.25 81 LYS A O 1
ATOM 599 N N . SER A 1 82 ? 0.507 5.522 10.901 1.00 86.25 82 SER A N 1
ATOM 600 C CA . SER A 1 82 ? 0.002 6.821 11.352 1.00 86.25 82 SER A CA 1
ATOM 601 C C . SER A 1 82 ? -1.368 7.098 10.731 1.00 86.25 82 SER A C 1
ATOM 603 O O . SER A 1 82 ? -2.339 7.328 11.450 1.00 86.25 82 SER A O 1
ATOM 605 N N . ASP A 1 83 ? -1.486 6.929 9.416 1.00 86.81 83 ASP A N 1
ATOM 606 C CA . ASP A 1 83 ? -2.719 7.189 8.677 1.00 86.81 83 ASP A CA 1
ATOM 607 C C . ASP A 1 83 ? -3.896 6.330 9.150 1.00 86.81 83 ASP A C 1
ATOM 609 O O . ASP A 1 83 ? -4.963 6.851 9.481 1.00 86.81 83 ASP A O 1
ATOM 613 N N . VAL A 1 84 ? -3.717 5.010 9.262 1.00 80.62 84 VAL A N 1
ATOM 614 C CA . VAL A 1 84 ? -4.810 4.107 9.646 1.00 80.62 84 VAL A CA 1
ATOM 615 C C . VAL A 1 84 ? -5.235 4.298 11.099 1.00 80.62 84 VAL A C 1
ATOM 617 O O . VAL A 1 84 ? -6.415 4.136 11.425 1.00 80.62 84 VAL A O 1
ATOM 620 N N . THR A 1 85 ? -4.306 4.687 11.980 1.00 78.56 85 THR A N 1
ATOM 621 C CA . THR A 1 85 ? -4.641 5.032 13.371 1.00 78.56 85 THR A CA 1
ATOM 622 C C . THR A 1 85 ? -5.374 6.370 13.467 1.00 78.56 85 THR A C 1
ATOM 624 O O . THR A 1 85 ? -6.340 6.464 14.229 1.00 78.56 85 THR A O 1
ATOM 627 N N . ALA A 1 86 ? -5.010 7.348 12.629 1.00 84.12 86 ALA A N 1
ATOM 628 C CA . ALA A 1 86 ? -5.716 8.620 12.468 1.00 84.12 86 ALA A CA 1
ATOM 629 C C . ALA A 1 86 ? -7.073 8.478 11.744 1.00 84.12 86 ALA A C 1
ATOM 631 O O . ALA A 1 86 ? -7.914 9.372 11.812 1.00 84.12 86 ALA A O 1
ATOM 632 N N . GLY A 1 87 ? -7.327 7.335 11.098 1.00 78.19 87 GLY A N 1
ATOM 633 C CA . GLY A 1 87 ? -8.544 7.077 10.325 1.00 78.19 87 GLY A CA 1
ATOM 634 C C . GLY A 1 87 ? -8.473 7.554 8.872 1.00 78.19 87 GLY A C 1
ATOM 635 O O . GLY A 1 87 ? -9.487 7.513 8.178 1.00 78.19 87 GLY A O 1
ATOM 636 N N . ASN A 1 88 ? -7.294 7.958 8.397 1.00 85.56 88 ASN A N 1
ATOM 637 C CA . ASN A 1 88 ? -7.016 8.225 6.993 1.00 85.56 88 ASN A CA 1
ATOM 638 C C . ASN A 1 88 ? -6.875 6.895 6.234 1.00 85.56 88 ASN A C 1
ATOM 640 O O . ASN A 1 88 ? -5.781 6.415 5.966 1.00 85.56 88 ASN A O 1
ATOM 644 N N . LEU A 1 89 ? -8.002 6.255 5.921 1.00 85.81 89 LEU A N 1
ATOM 645 C CA . LEU A 1 89 ? -7.992 4.963 5.228 1.00 85.81 89 LEU 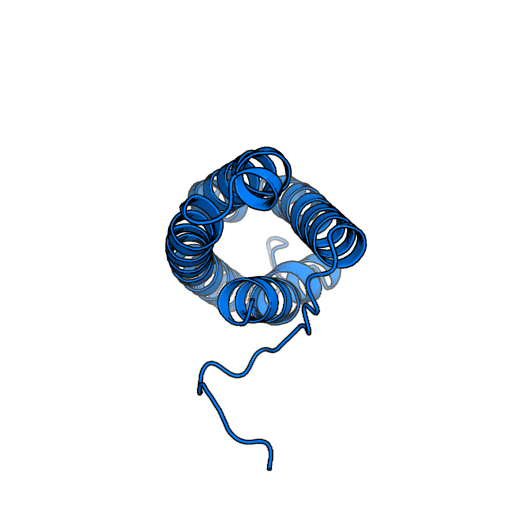A CA 1
ATOM 646 C C . LEU A 1 89 ? -7.683 5.089 3.727 1.00 85.81 89 LEU A C 1
ATOM 648 O O . LEU A 1 89 ? -7.398 4.081 3.087 1.00 85.81 89 LEU A O 1
ATOM 652 N N . GLY A 1 90 ? -7.710 6.307 3.170 1.00 87.75 90 GLY A N 1
ATOM 653 C CA . GLY A 1 90 ? -7.393 6.562 1.763 1.00 87.75 90 GLY A CA 1
ATOM 654 C C . GLY A 1 90 ? -5.955 6.189 1.395 1.00 87.75 90 GLY A C 1
ATOM 655 O O . GLY A 1 90 ? -5.709 5.748 0.276 1.00 87.75 90 GLY A O 1
ATOM 656 N N . SER A 1 91 ? -5.019 6.255 2.349 1.00 87.50 91 SER A N 1
ATOM 657 C CA . SER A 1 91 ? -3.630 5.839 2.118 1.00 87.50 91 SER A CA 1
ATOM 658 C C . SER A 1 91 ? -3.489 4.343 1.820 1.00 87.50 91 SER A C 1
ATOM 660 O O . SER A 1 91 ? -2.576 3.956 1.092 1.00 87.50 91 SER A O 1
ATOM 662 N N . ILE A 1 92 ? -4.414 3.499 2.304 1.00 90.50 92 ILE A N 1
ATOM 663 C CA . ILE A 1 92 ? -4.443 2.067 1.971 1.00 90.50 92 ILE A CA 1
ATOM 664 C C . ILE A 1 92 ? -4.800 1.860 0.493 1.00 90.50 92 ILE A C 1
ATOM 666 O O . ILE A 1 92 ? -4.222 0.993 -0.163 1.00 90.50 92 ILE A O 1
ATOM 670 N N . ASP A 1 93 ? -5.739 2.643 -0.037 1.00 90.88 93 ASP A N 1
ATOM 671 C CA . ASP A 1 93 ? -6.164 2.532 -1.435 1.00 90.88 93 ASP A CA 1
ATOM 672 C C . ASP A 1 93 ? -5.070 3.022 -2.396 1.00 90.88 93 ASP A C 1
ATOM 674 O O . ASP A 1 93 ? -4.722 2.326 -3.356 1.00 90.88 93 ASP A O 1
ATOM 678 N N . SER A 1 94 ? -4.431 4.150 -2.063 1.00 90.88 94 SER A N 1
ATOM 679 C CA . SER A 1 94 ? -3.244 4.649 -2.768 1.00 90.88 94 SER A CA 1
ATOM 680 C C . SER A 1 94 ? -2.111 3.621 -2.767 1.00 90.88 94 SER A C 1
ATOM 682 O O . SER A 1 94 ? -1.539 3.329 -3.818 1.00 90.88 94 SER A O 1
ATOM 684 N N . ALA A 1 95 ? -1.824 3.005 -1.614 1.00 92.06 95 ALA A N 1
ATOM 685 C CA . ALA A 1 95 ? -0.819 1.950 -1.515 1.00 92.06 95 ALA A CA 1
ATOM 686 C C . ALA A 1 95 ? -1.180 0.722 -2.371 1.00 92.06 95 ALA A C 1
ATOM 688 O O . ALA A 1 95 ? -0.308 0.173 -3.039 1.00 92.06 95 ALA A O 1
ATOM 689 N N . GLY A 1 96 ? -2.456 0.322 -2.430 1.00 92.00 96 GLY A N 1
ATOM 690 C CA . GLY A 1 96 ? -2.905 -0.779 -3.292 1.00 92.00 96 GLY A CA 1
ATOM 691 C C . GLY A 1 96 ? -2.736 -0.493 -4.785 1.00 92.00 96 GLY A C 1
ATOM 692 O O . GLY A 1 96 ? -2.317 -1.369 -5.548 1.00 92.00 96 GLY A O 1
ATOM 693 N N . SER A 1 97 ? -2.973 0.753 -5.194 1.00 92.50 97 SER A N 1
ATOM 694 C CA . SER A 1 97 ? -2.716 1.205 -6.565 1.00 92.50 97 SER A CA 1
ATOM 695 C C . SER A 1 97 ? -1.220 1.179 -6.900 1.00 92.50 97 SER A C 1
ATOM 697 O O . SER A 1 97 ? -0.837 0.708 -7.973 1.00 92.50 97 SER A O 1
ATOM 699 N N . LEU A 1 98 ? -0.362 1.606 -5.966 1.00 92.50 98 LEU A N 1
ATOM 700 C CA . LEU A 1 98 ? 1.095 1.534 -6.116 1.00 92.50 98 LEU A CA 1
ATOM 701 C C . LEU A 1 98 ? 1.595 0.089 -6.213 1.00 92.50 98 LEU A C 1
ATOM 703 O O . LEU A 1 98 ? 2.393 -0.203 -7.099 1.00 92.50 98 LEU A O 1
ATOM 707 N N . VAL A 1 99 ? 1.103 -0.822 -5.363 1.00 92.38 99 VAL A N 1
ATOM 708 C CA . VAL A 1 99 ? 1.438 -2.258 -5.428 1.00 92.38 99 VAL A CA 1
ATOM 709 C C . VAL A 1 99 ? 1.081 -2.826 -6.801 1.00 92.38 99 VAL A C 1
ATOM 711 O O . VAL A 1 99 ? 1.930 -3.425 -7.460 1.00 92.38 99 VAL A O 1
ATOM 714 N N . SER A 1 100 ? -0.140 -2.574 -7.275 1.00 91.31 100 SER A N 1
ATOM 715 C CA . SER A 1 100 ? -0.606 -3.060 -8.579 1.00 91.31 100 SER A CA 1
ATOM 716 C C . SER A 1 100 ? 0.229 -2.497 -9.736 1.00 91.31 100 SER A C 1
ATOM 718 O O . SER A 1 100 ? 0.655 -3.238 -10.624 1.00 91.31 100 SER A O 1
ATOM 720 N N . GLY A 1 101 ? 0.524 -1.193 -9.710 1.00 91.56 101 GLY A N 1
ATOM 721 C CA . GLY A 1 101 ? 1.364 -0.538 -10.715 1.00 91.56 101 GLY A CA 1
ATOM 722 C C . GLY A 1 101 ? 2.814 -1.029 -10.700 1.00 91.56 101 GLY A C 1
ATOM 723 O O . GLY A 1 101 ? 3.423 -1.196 -11.758 1.00 91.56 101 GLY A O 1
ATOM 724 N N . LEU A 1 102 ? 3.363 -1.305 -9.517 1.00 90.44 102 LEU A N 1
ATOM 725 C CA . LEU A 1 102 ? 4.707 -1.847 -9.338 1.00 90.44 102 LEU A CA 1
ATOM 726 C C . LEU A 1 102 ? 4.813 -3.280 -9.878 1.00 90.44 102 LEU A C 1
ATOM 728 O O . LEU A 1 102 ? 5.766 -3.578 -10.596 1.00 90.44 102 LEU A O 1
ATOM 732 N N . LEU A 1 103 ? 3.824 -4.139 -9.607 1.00 89.50 103 LEU A N 1
ATOM 733 C CA . LEU A 1 103 ? 3.748 -5.488 -10.179 1.00 89.50 103 LEU A CA 1
ATOM 734 C C . LEU A 1 103 ? 3.659 -5.449 -11.705 1.00 89.50 103 LEU A C 1
ATOM 736 O O . LEU A 1 103 ? 4.413 -6.145 -12.382 1.00 89.50 103 LEU A O 1
ATOM 740 N N . ALA A 1 104 ? 2.788 -4.598 -12.254 1.00 90.06 104 ALA A N 1
ATOM 741 C CA . ALA A 1 104 ? 2.656 -4.435 -13.697 1.00 90.06 104 ALA A CA 1
ATOM 742 C C . ALA A 1 104 ? 3.977 -3.973 -14.336 1.00 90.06 104 ALA A C 1
ATOM 744 O O . ALA A 1 104 ? 4.419 -4.551 -15.326 1.00 90.06 104 ALA A O 1
ATOM 745 N N . LYS A 1 105 ? 4.656 -2.981 -13.740 1.00 90.19 105 LYS A N 1
ATOM 746 C CA . LYS A 1 105 ? 5.978 -2.526 -14.201 1.00 90.19 105 LYS A CA 1
ATOM 747 C C . LYS A 1 105 ? 7.022 -3.635 -14.122 1.00 90.19 105 LYS A C 1
ATOM 749 O O . LYS A 1 105 ? 7.787 -3.789 -15.069 1.00 90.19 105 LYS A O 1
ATOM 754 N N . ALA A 1 106 ? 7.063 -4.400 -13.033 1.00 87.88 106 ALA A N 1
ATOM 755 C CA . ALA A 1 106 ? 8.014 -5.495 -12.878 1.00 87.88 106 ALA A CA 1
ATOM 756 C C . ALA A 1 106 ? 7.823 -6.551 -13.980 1.00 87.88 106 ALA A C 1
ATOM 758 O O . ALA A 1 106 ? 8.778 -6.868 -14.689 1.00 87.88 106 ALA A O 1
ATOM 759 N N . THR A 1 107 ? 6.585 -7.001 -14.197 1.00 87.25 107 THR A N 1
ATOM 760 C CA . THR A 1 107 ? 6.244 -7.974 -15.244 1.00 87.25 107 THR A CA 1
ATOM 761 C C . THR A 1 107 ? 6.571 -7.454 -16.643 1.00 87.25 107 THR A C 1
ATOM 763 O O . THR A 1 107 ? 7.207 -8.160 -17.422 1.00 87.25 107 THR A O 1
ATOM 766 N N . SER A 1 108 ? 6.237 -6.195 -16.952 1.00 87.81 108 SER A N 1
ATOM 767 C CA . SER A 1 108 ? 6.571 -5.575 -18.245 1.00 87.81 108 SER A CA 1
ATOM 768 C C . SER A 1 108 ? 8.076 -5.438 -18.495 1.00 87.81 108 SER A C 1
ATOM 770 O O . SER A 1 108 ? 8.492 -5.317 -19.641 1.00 87.81 108 SER A O 1
ATOM 772 N N . ASN A 1 109 ? 8.902 -5.474 -17.445 1.00 86.56 109 ASN A N 1
ATOM 773 C CA . ASN A 1 109 ? 10.365 -5.471 -17.545 1.00 86.56 109 ASN A CA 1
ATOM 774 C C . ASN A 1 109 ? 10.962 -6.888 -17.430 1.00 86.56 109 ASN A C 1
ATOM 776 O O . ASN A 1 109 ? 12.141 -7.042 -17.115 1.00 86.56 109 ASN A O 1
ATOM 780 N N . GLY A 1 110 ? 10.154 -7.926 -17.676 1.00 80.25 110 GLY A N 1
ATOM 781 C CA . GLY A 1 110 ? 10.598 -9.320 -17.743 1.00 80.25 110 GLY A CA 1
ATOM 782 C C . GLY A 1 110 ? 10.806 -9.992 -16.385 1.00 80.25 110 GLY A C 1
ATOM 783 O O . GLY A 1 110 ? 11.387 -11.075 -16.325 1.00 80.25 110 GLY A O 1
ATOM 784 N N . LEU A 1 111 ? 10.353 -9.381 -15.286 1.00 82.88 111 LEU A N 1
ATOM 785 C CA . LEU A 1 111 ? 10.421 -9.999 -13.966 1.00 82.88 111 LEU A CA 1
ATOM 786 C C . LEU A 1 111 ? 9.151 -10.794 -13.686 1.00 82.88 111 LEU A C 1
ATOM 788 O O . LEU A 1 111 ? 8.081 -10.222 -13.497 1.00 82.88 111 LEU A O 1
ATOM 792 N N . SER A 1 112 ? 9.284 -12.109 -13.551 1.00 76.75 112 SER A N 1
ATOM 793 C CA . SER A 1 112 ? 8.207 -12.940 -13.016 1.00 76.75 112 SER A CA 1
ATOM 794 C C . SER A 1 112 ? 8.030 -12.651 -11.526 1.00 76.75 112 SER A C 1
ATOM 796 O O . SER A 1 112 ? 8.878 -13.011 -10.700 1.00 76.75 112 SER A O 1
ATOM 798 N N . VAL A 1 113 ? 6.934 -11.976 -11.182 1.00 80.12 113 VAL A N 1
ATOM 799 C CA . VAL A 1 113 ? 6.524 -11.738 -9.798 1.00 80.12 113 VAL A CA 1
ATOM 800 C C . VAL A 1 113 ? 5.232 -12.491 -9.531 1.00 80.12 113 VAL A C 1
ATOM 802 O O . VAL A 1 113 ? 4.203 -12.204 -10.133 1.00 80.12 113 VAL A O 1
ATOM 805 N N . THR A 1 114 ? 5.288 -13.423 -8.587 1.00 81.50 114 THR A N 1
ATOM 806 C CA . THR A 1 114 ? 4.111 -14.145 -8.108 1.00 81.50 114 THR A CA 1
ATOM 807 C C . THR A 1 114 ? 3.779 -13.657 -6.710 1.00 81.50 114 THR A C 1
ATOM 809 O O . THR A 1 114 ? 4.635 -13.706 -5.823 1.00 81.50 114 THR A O 1
ATOM 812 N N . GLU A 1 115 ? 2.549 -13.185 -6.505 1.00 84.12 115 GLU A N 1
ATOM 813 C CA . GLU A 1 115 ? 2.079 -12.831 -5.167 1.00 84.12 115 GLU A CA 1
ATOM 814 C C . GLU A 1 115 ? 2.079 -14.063 -4.262 1.00 84.12 115 GLU A C 1
ATOM 816 O O . GLU A 1 115 ? 1.541 -15.115 -4.609 1.00 84.12 115 GLU A O 1
ATOM 821 N N . THR A 1 116 ? 2.665 -13.934 -3.077 1.00 80.50 116 THR A N 1
ATOM 822 C CA . THR A 1 116 ? 2.687 -15.004 -2.081 1.00 80.50 116 THR A CA 1
ATOM 823 C C . THR A 1 116 ? 2.560 -14.422 -0.685 1.00 80.50 116 THR A C 1
ATOM 825 O O . THR A 1 116 ? 3.040 -13.333 -0.404 1.00 80.50 116 THR A O 1
ATOM 828 N N . THR A 1 117 ? 1.905 -15.144 0.219 1.00 80.44 117 THR A N 1
ATOM 829 C CA . THR A 1 117 ? 1.917 -14.825 1.656 1.00 80.44 117 THR A CA 1
ATOM 830 C C . THR A 1 117 ? 2.873 -15.728 2.429 1.00 80.44 117 THR A C 1
ATOM 832 O O . THR A 1 117 ? 2.898 -15.674 3.657 1.00 80.44 117 THR A O 1
ATOM 835 N N . ASN A 1 118 ? 3.597 -16.613 1.737 1.00 70.50 118 ASN A N 1
ATOM 836 C CA . ASN A 1 118 ? 4.506 -17.561 2.359 1.00 70.50 118 ASN A CA 1
ATOM 837 C C . ASN A 1 118 ? 5.862 -16.892 2.616 1.00 70.50 118 ASN A C 1
ATOM 839 O O . ASN A 1 118 ? 6.615 -16.624 1.683 1.00 70.50 118 ASN A O 1
ATOM 843 N N . THR A 1 119 ? 6.162 -16.626 3.886 1.00 56.28 119 THR A N 1
ATOM 844 C CA . THR A 1 119 ? 7.452 -16.091 4.345 1.00 56.28 119 THR A CA 1
ATOM 845 C C . THR A 1 119 ? 8.560 -17.144 4.372 1.00 56.28 119 THR A C 1
ATOM 847 O O . THR A 1 119 ? 9.724 -16.787 4.551 1.00 56.28 119 THR A O 1
ATOM 850 N N . ALA A 1 120 ? 8.238 -18.430 4.186 1.00 44.97 120 ALA A N 1
ATOM 851 C CA . ALA A 1 120 ? 9.241 -19.458 3.968 1.00 44.97 120 ALA A CA 1
ATOM 852 C C . ALA A 1 120 ? 9.726 -19.363 2.518 1.00 44.97 120 ALA A C 1
ATOM 854 O O . ALA A 1 120 ? 9.010 -19.716 1.577 1.00 44.97 120 ALA A O 1
ATOM 855 N N . GLY A 1 121 ? 10.949 -18.868 2.332 1.00 44.09 121 GLY A N 1
ATOM 856 C CA . GLY A 1 121 ? 11.658 -19.060 1.075 1.00 44.09 121 GLY A CA 1
ATOM 857 C C . GLY A 1 121 ? 11.675 -20.548 0.709 1.00 44.09 121 GLY A C 1
ATOM 858 O O . GLY A 1 121 ? 11.876 -21.395 1.574 1.00 44.09 121 GLY A O 1
ATOM 859 N N . THR A 1 122 ? 11.457 -20.839 -0.576 1.00 52.62 122 THR A N 1
ATOM 860 C CA . THR A 1 122 ? 11.687 -22.140 -1.234 1.00 52.62 122 THR A CA 1
ATOM 861 C C . THR A 1 122 ? 10.973 -23.361 -0.639 1.00 52.62 122 THR A C 1
ATOM 863 O O . THR A 1 122 ? 11.488 -24.023 0.253 1.00 52.62 122 THR A O 1
ATOM 866 N N . SER A 1 123 ? 9.847 -23.750 -1.244 1.00 41.47 123 SER A N 1
ATOM 867 C CA . SER A 1 123 ? 9.563 -25.170 -1.511 1.00 41.47 123 SER A CA 1
ATOM 868 C C . SER A 1 123 ? 8.503 -25.324 -2.608 1.00 41.47 123 SER A C 1
ATOM 870 O O . SER A 1 123 ? 7.299 -25.355 -2.352 1.00 41.47 123 SER A O 1
ATOM 872 N N . GLN A 1 124 ? 8.980 -25.358 -3.847 1.00 32.78 124 GLN A N 1
ATOM 873 C CA . GLN A 1 124 ? 8.428 -26.090 -4.993 1.00 32.78 124 GLN A CA 1
ATOM 874 C C . GLN A 1 124 ? 9.711 -26.447 -5.770 1.00 32.78 124 GLN A C 1
ATOM 876 O O . GLN A 1 124 ? 10.385 -25.531 -6.233 1.00 32.78 124 GLN A O 1
ATOM 881 N N . GLY A 1 125 ? 10.278 -27.642 -5.621 1.00 33.88 125 GLY A N 1
ATOM 882 C CA . GLY A 1 125 ? 9.802 -28.873 -6.246 1.00 33.88 125 GLY A CA 1
ATOM 883 C C . GLY A 1 125 ? 10.768 -29.192 -7.377 1.00 33.88 125 GLY A C 1
ATOM 884 O O . GLY A 1 125 ? 10.754 -28.414 -8.351 1.00 33.88 125 GLY A O 1
#